Protein AF-A0A258BCM6-F1 (afdb_monomer)

Solvent-accessible surface area (backbone atoms only — not comparable to full-atom values): 10001 Å² total; per-residue (Å²): 132,66,62,60,52,54,52,48,52,50,40,52,55,16,44,51,44,34,49,47,38,66,71,55,47,50,59,49,32,68,73,69,71,52,86,76,70,59,68,71,53,49,54,39,28,64,45,28,66,59,51,41,50,52,46,51,40,46,52,50,50,45,43,80,44,70,37,88,56,59,89,43,57,90,83,38,54,64,68,42,77,48,76,44,66,49,53,66,62,15,47,44,42,69,80,76,61,48,75,77,42,88,35,68,76,88,52,71,71,41,76,46,78,44,56,35,92,92,45,71,90,40,79,42,73,48,69,34,81,67,54,98,91,60,50,78,47,80,55,96,95,42,49,25,50,70,87,40,71,64,84,67,99,55,97,62,80,67,64,39,84,90,75,75,41,108

Secondary structure (DSSP, 8-state):
--HHHHHHHHHHHHHHHHHHIIIIIHHHHHHHT--PPPHHHHHHHHHHHHHHHHHHIIIIIEEEEE--SSTTTTTS-TT-EEEEESGGG-EE-TTT--EEE------TT-EEEEEETTEEEEEEEEE----TT--EEEETTEEEETTEEPPPSSSS---BTTTTB-

Radius of gyration: 23.93 Å; Cα contacts (8 Å, |Δi|>4): 190; chains: 1; bounding box: 59×37×65 Å

Nearest PDB structures (foldseek):
  6b88-assembly1_A  TM=7.799E-01  e=1.879E-07  Escherichia coli K-12
  1b12-assembly4_D  TM=7.937E-01  e=4.121E-07  Escherichia coli BL21(DE3)
  1kn9-assembly3_C  TM=7.659E-01  e=8.010E-07  Escherichia coli K-12
  4wvg-assembly1_A  TM=6.635E-01  e=5.836E-05  Escherichia coli K-12

pLDDT: mean 79.45, std 9.18, range [55.25, 93.31]

Sequence (166 aa):
MNFALILFILVVVSGIAWLADRFYFAPQRRADGIERMPLWLEYTAGFFPVICAVFVLRSFIAEPFKIPSGSMIPTLQIGDFILVNKFTYGIRLPVINKKVIDLGTPKRGDVVVFRYPRDESIDYIKRIVAIPGDTVEYQGKRLTVNGQPLQYSGGEPYLDPENMRY

Structure (mmCIF, N/CA/C/O backbone):
data_AF-A0A258BCM6-F1
#
_entry.id   AF-A0A258BCM6-F1
#
loop_
_atom_site.group_PDB
_atom_site.id
_atom_site.type_symbol
_atom_site.label_atom_id
_atom_site.label_alt_id
_atom_site.label_comp_id
_atom_site.label_asym_id
_atom_site.label_entity_id
_atom_site.label_seq_id
_atom_site.pdbx_PDB_ins_code
_atom_site.Cartn_x
_atom_site.Cartn_y
_atom_site.Cartn_z
_atom_site.occupancy
_atom_site.B_iso_or_equiv
_atom_site.auth_seq_id
_atom_site.auth_comp_id
_atom_site.auth_asym_id
_atom_site.auth_atom_id
_atom_site.pdbx_PDB_model_num
ATOM 1 N N . MET A 1 1 ? -4.358 9.618 -10.275 1.00 55.25 1 MET A N 1
ATOM 2 C CA . MET A 1 1 ? -3.395 9.155 -11.303 1.00 55.25 1 MET A CA 1
ATOM 3 C C . MET A 1 1 ? -2.677 7.921 -10.768 1.00 55.25 1 MET A C 1
ATOM 5 O O . MET A 1 1 ? -2.182 7.978 -9.650 1.00 55.25 1 MET A O 1
ATOM 9 N N . ASN A 1 2 ? -2.689 6.794 -11.488 1.00 75.12 2 ASN A N 1
ATOM 10 C CA . ASN A 1 2 ? -2.164 5.524 -10.970 1.00 75.12 2 ASN A CA 1
ATOM 11 C C . ASN A 1 2 ? -0.629 5.505 -11.054 1.00 75.12 2 ASN A C 1
ATOM 13 O O . ASN A 1 2 ? -0.060 5.181 -12.094 1.00 75.12 2 ASN A O 1
ATOM 17 N N . PHE A 1 3 ? 0.038 5.867 -9.957 1.00 78.62 3 PHE A N 1
ATOM 18 C CA . PHE A 1 3 ? 1.501 5.887 -9.883 1.00 78.62 3 PHE A CA 1
ATOM 19 C C . PHE A 1 3 ? 2.122 4.533 -10.260 1.00 78.62 3 PHE A C 1
ATOM 21 O O . PHE A 1 3 ? 3.140 4.495 -10.948 1.00 78.62 3 PHE A O 1
ATOM 28 N N . ALA A 1 4 ? 1.491 3.419 -9.868 1.00 78.75 4 ALA A N 1
ATOM 29 C CA . ALA A 1 4 ? 1.981 2.085 -10.204 1.00 78.75 4 ALA A CA 1
ATOM 30 C C . ALA A 1 4 ? 1.956 1.824 -11.720 1.00 78.75 4 ALA A C 1
ATOM 32 O O . ALA A 1 4 ? 2.874 1.192 -12.234 1.00 78.75 4 ALA A O 1
ATOM 33 N N . LEU A 1 5 ? 0.956 2.348 -12.441 1.00 83.00 5 LEU A N 1
ATOM 34 C CA . LEU A 1 5 ? 0.879 2.254 -13.903 1.00 83.00 5 LEU A CA 1
ATOM 35 C C . LEU A 1 5 ? 2.010 3.044 -14.575 1.00 83.00 5 LEU A C 1
ATOM 37 O O . LEU A 1 5 ? 2.662 2.529 -15.476 1.00 83.00 5 LEU A O 1
ATOM 41 N N . ILE A 1 6 ? 2.265 4.275 -14.121 1.00 86.19 6 ILE A N 1
ATOM 42 C CA . ILE A 1 6 ? 3.349 5.112 -14.659 1.00 86.19 6 ILE A CA 1
ATOM 43 C C . ILE A 1 6 ? 4.694 4.419 -14.453 1.00 86.19 6 ILE A C 1
ATOM 45 O O . ILE A 1 6 ? 5.475 4.288 -15.393 1.00 86.19 6 ILE A O 1
ATOM 49 N N . LEU A 1 7 ? 4.946 3.930 -13.237 1.00 85.81 7 LEU A N 1
ATOM 50 C CA . LEU A 1 7 ? 6.193 3.246 -12.925 1.00 85.81 7 LEU A CA 1
ATOM 51 C C . LEU A 1 7 ? 6.344 1.950 -13.734 1.00 85.81 7 LEU A C 1
ATOM 53 O O . LEU A 1 7 ? 7.432 1.670 -14.225 1.00 85.81 7 LEU A O 1
ATOM 57 N N . PHE A 1 8 ? 5.257 1.202 -13.940 1.00 87.19 8 PHE A N 1
ATOM 58 C CA . PHE A 1 8 ? 5.257 0.021 -14.801 1.00 87.19 8 PHE A CA 1
ATOM 59 C C . PHE A 1 8 ? 5.628 0.361 -16.251 1.00 87.19 8 PHE A C 1
ATOM 61 O O . PHE A 1 8 ? 6.503 -0.285 -16.821 1.00 87.19 8 PHE A O 1
ATOM 68 N N . ILE A 1 9 ? 5.026 1.404 -16.834 1.00 88.62 9 ILE A N 1
ATOM 69 C CA . ILE A 1 9 ? 5.359 1.863 -18.193 1.00 88.62 9 ILE A CA 1
ATOM 70 C C . ILE A 1 9 ? 6.839 2.252 -18.279 1.00 88.62 9 ILE A C 1
ATOM 72 O O . ILE A 1 9 ? 7.517 1.852 -19.222 1.00 88.62 9 ILE A O 1
ATOM 76 N N . LEU A 1 10 ? 7.364 2.972 -17.282 1.00 88.88 10 LEU A N 1
ATOM 77 C CA . LEU A 1 10 ? 8.780 3.342 -17.239 1.00 88.88 10 LEU A CA 1
ATOM 78 C C . LEU A 1 10 ? 9.694 2.114 -17.201 1.00 88.88 10 LEU A C 1
ATOM 80 O O . LEU A 1 10 ? 10.673 2.081 -17.945 1.00 88.88 10 LEU A O 1
ATOM 84 N N . VAL A 1 11 ? 9.372 1.096 -16.395 1.00 89.62 11 VAL A N 1
ATOM 85 C CA . VAL A 1 11 ? 10.121 -0.174 -16.356 1.00 89.62 11 VAL A CA 1
ATOM 86 C C . VAL A 1 11 ? 10.087 -0.875 -17.713 1.00 89.62 11 VAL A C 1
ATOM 88 O O . VAL A 1 11 ? 11.121 -1.350 -18.170 1.00 89.62 11 VAL A O 1
ATOM 91 N N . VAL A 1 12 ? 8.931 -0.921 -18.382 1.00 89.75 12 VAL A N 1
ATOM 92 C CA . VAL A 1 12 ? 8.800 -1.566 -19.699 1.00 89.75 12 VAL A CA 1
ATOM 93 C C . VAL A 1 12 ? 9.622 -0.829 -20.755 1.00 89.75 12 VAL A C 1
ATOM 95 O O . VAL A 1 12 ? 10.403 -1.457 -21.463 1.00 89.75 12 VAL A O 1
ATOM 98 N N . VAL A 1 13 ? 9.502 0.499 -20.842 1.00 89.94 13 VAL A N 1
ATOM 99 C CA . VAL A 1 13 ? 10.231 1.310 -21.833 1.00 89.94 13 VAL A CA 1
ATOM 100 C C . VAL A 1 13 ? 11.741 1.241 -21.601 1.00 89.94 13 VAL A C 1
ATOM 102 O O . VAL A 1 13 ? 12.493 0.963 -22.535 1.00 89.94 13 VAL A O 1
ATOM 105 N N . SER A 1 14 ? 12.192 1.440 -20.358 1.00 88.75 14 SER A N 1
ATOM 106 C CA . SER A 1 14 ? 13.618 1.346 -20.012 1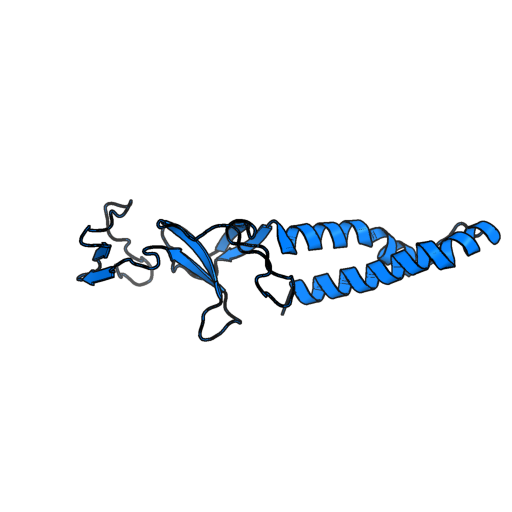.00 88.75 14 SER A CA 1
ATOM 107 C C . SER A 1 14 ? 14.160 -0.080 -20.161 1.00 88.75 14 SER A C 1
ATOM 109 O O . SER A 1 14 ? 15.296 -0.254 -20.590 1.00 88.75 14 SER A O 1
ATOM 111 N N . GLY A 1 15 ? 13.340 -1.105 -19.913 1.00 88.81 15 GLY A N 1
ATOM 112 C CA . GLY A 1 15 ? 13.687 -2.507 -20.138 1.00 88.81 15 GLY A CA 1
ATOM 113 C C . GLY A 1 15 ? 13.836 -2.861 -21.618 1.00 88.81 15 GLY A C 1
ATOM 114 O O . GLY A 1 15 ? 14.786 -3.550 -21.983 1.00 88.81 15 GLY A O 1
ATOM 115 N N . ILE A 1 16 ? 12.957 -2.352 -22.489 1.00 87.56 16 ILE A N 1
ATOM 116 C CA . ILE A 1 16 ? 13.086 -2.509 -23.948 1.00 87.56 16 ILE A CA 1
ATOM 117 C C . ILE A 1 16 ? 14.356 -1.812 -24.441 1.00 87.56 16 ILE A C 1
ATOM 119 O O . ILE A 1 16 ? 15.115 -2.411 -25.200 1.00 87.56 16 ILE A O 1
ATOM 123 N N . ALA A 1 17 ? 14.621 -0.585 -23.982 1.00 85.00 17 ALA A N 1
ATOM 124 C CA . ALA A 1 17 ? 15.843 0.143 -24.319 1.00 85.00 17 ALA A CA 1
ATOM 125 C C . ALA A 1 17 ? 17.100 -0.614 -23.853 1.00 85.00 17 AL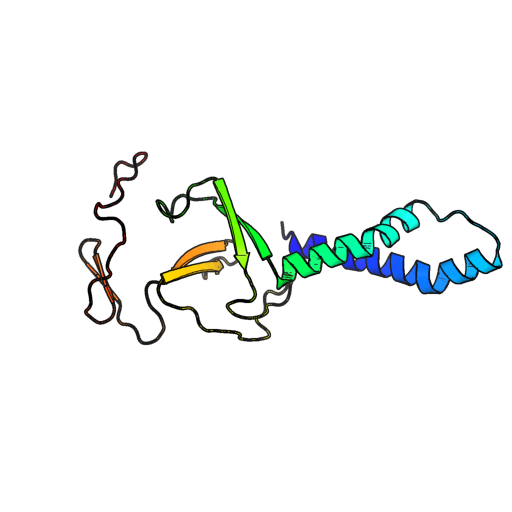A A C 1
ATOM 127 O O . ALA A 1 17 ? 18.043 -0.777 -24.624 1.00 85.00 17 ALA A O 1
ATOM 128 N N . TRP A 1 18 ? 17.082 -1.155 -22.631 1.00 85.38 18 TRP A N 1
ATOM 129 C CA . TRP A 1 18 ? 18.170 -1.965 -22.083 1.00 85.38 18 TRP A CA 1
ATOM 130 C C . TRP A 1 18 ? 18.391 -3.267 -22.863 1.00 85.38 18 TRP A C 1
ATOM 132 O O . TRP A 1 18 ? 19.531 -3.620 -23.156 1.00 85.38 18 TRP A O 1
ATOM 142 N N . LEU A 1 19 ? 17.324 -3.968 -23.260 1.00 85.12 19 LEU A N 1
ATOM 143 C CA . LEU A 1 19 ? 17.414 -5.176 -24.087 1.00 85.12 19 LEU A CA 1
ATOM 144 C C . LEU A 1 19 ? 17.925 -4.869 -25.498 1.00 85.12 19 LEU A C 1
ATOM 146 O O . LEU A 1 19 ? 18.791 -5.583 -26.003 1.00 85.12 19 LEU A O 1
ATOM 150 N N . ALA A 1 20 ? 17.420 -3.808 -26.126 1.00 83.19 20 ALA A N 1
ATOM 151 C CA . ALA A 1 20 ? 17.885 -3.366 -27.435 1.00 83.19 20 ALA A CA 1
ATOM 152 C C . ALA A 1 20 ? 19.374 -2.995 -27.390 1.00 83.19 20 ALA A C 1
ATOM 154 O O . ALA A 1 20 ? 20.138 -3.407 -28.265 1.00 83.19 20 ALA A O 1
ATOM 155 N N . ASP A 1 21 ? 19.807 -2.295 -26.337 1.00 79.56 21 ASP A N 1
ATOM 156 C CA . ASP A 1 21 ? 21.220 -2.007 -26.112 1.00 79.56 21 ASP A CA 1
ATOM 157 C C . ASP A 1 21 ? 22.035 -3.292 -25.955 1.00 79.56 21 ASP A C 1
ATOM 159 O O . ASP A 1 21 ? 23.013 -3.498 -26.666 1.00 79.56 21 ASP A O 1
ATOM 163 N N . ARG A 1 22 ? 21.592 -4.201 -25.083 1.00 79.31 22 ARG A N 1
ATOM 164 C CA . ARG A 1 22 ? 22.288 -5.451 -24.761 1.00 79.31 22 ARG A CA 1
ATOM 165 C C . ARG A 1 22 ? 22.469 -6.370 -25.972 1.00 79.31 22 ARG A C 1
ATOM 167 O O . ARG A 1 22 ? 23.530 -6.980 -26.093 1.00 79.31 22 ARG A O 1
ATOM 174 N N . PHE A 1 23 ? 21.447 -6.503 -26.819 1.00 80.44 23 PHE A N 1
ATOM 175 C CA . PHE A 1 23 ? 21.405 -7.515 -27.880 1.00 80.44 23 PHE A CA 1
ATOM 176 C C . PHE A 1 23 ? 21.709 -6.985 -29.281 1.00 80.44 23 PHE A C 1
ATOM 178 O O . PHE A 1 23 ? 22.293 -7.722 -30.070 1.00 80.44 23 PHE A O 1
ATOM 185 N N . TYR A 1 24 ? 21.349 -5.740 -29.597 1.00 73.88 24 TYR A N 1
ATOM 186 C CA . TYR A 1 24 ? 21.529 -5.183 -30.942 1.00 73.88 24 TYR A CA 1
ATOM 187 C C . TYR A 1 24 ? 22.669 -4.164 -30.990 1.00 73.88 24 TYR A C 1
ATOM 189 O O . TYR A 1 24 ? 23.606 -4.324 -31.771 1.00 73.88 24 TYR A O 1
ATOM 197 N N . PHE A 1 25 ? 22.644 -3.149 -30.122 1.00 70.50 25 PHE A N 1
ATOM 198 C CA . PHE A 1 25 ? 23.585 -2.028 -30.233 1.00 70.50 25 PHE A CA 1
ATOM 199 C C . PHE A 1 25 ? 24.956 -2.296 -29.600 1.00 70.50 25 PHE A C 1
ATOM 201 O O . PHE A 1 25 ? 25.971 -1.865 -30.138 1.00 70.50 25 PHE A O 1
ATOM 208 N N . ALA A 1 26 ? 25.032 -3.021 -28.483 1.00 68.88 26 ALA A N 1
ATOM 209 C CA . ALA A 1 26 ? 26.293 -3.361 -27.826 1.00 68.88 26 ALA A CA 1
ATOM 210 C C . ALA A 1 26 ? 27.243 -4.198 -28.707 1.00 68.88 26 ALA A C 1
ATOM 212 O O . ALA A 1 26 ? 28.432 -3.867 -28.740 1.00 68.88 26 ALA A O 1
ATOM 213 N N . PRO A 1 27 ? 26.791 -5.249 -29.424 1.00 64.81 27 PRO A N 1
ATOM 214 C CA . PRO A 1 27 ? 27.668 -5.977 -30.338 1.00 64.81 27 PRO A CA 1
ATOM 215 C C . PRO A 1 27 ? 28.059 -5.151 -31.573 1.00 64.81 27 PRO A C 1
ATOM 217 O O . PRO A 1 27 ? 29.225 -5.192 -31.954 1.00 64.81 27 PRO A O 1
ATOM 220 N N . GLN A 1 28 ? 27.147 -4.351 -32.144 1.00 66.44 28 GLN A N 1
ATOM 221 C CA . GLN A 1 28 ? 27.456 -3.471 -33.284 1.00 66.44 28 GLN A CA 1
ATOM 222 C C . GLN A 1 28 ? 28.476 -2.379 -32.924 1.00 66.44 28 GLN A C 1
ATOM 224 O O . GLN A 1 28 ? 29.467 -2.218 -33.623 1.00 66.44 28 GLN A O 1
ATOM 229 N N . ARG A 1 29 ? 28.332 -1.701 -31.776 1.00 67.19 29 ARG A N 1
ATOM 230 C CA . ARG A 1 29 ? 29.298 -0.673 -31.331 1.00 67.19 29 ARG A CA 1
ATOM 231 C C . ARG A 1 29 ? 30.693 -1.228 -31.062 1.00 67.19 29 ARG A C 1
ATOM 233 O O . ARG A 1 29 ? 31.683 -0.558 -31.338 1.00 67.19 29 ARG A O 1
ATOM 240 N N . ARG A 1 30 ? 30.779 -2.449 -30.521 1.00 64.88 30 ARG A N 1
ATOM 241 C CA . ARG A 1 30 ? 32.064 -3.135 -30.309 1.00 64.88 30 ARG A CA 1
ATOM 242 C C . ARG A 1 30 ? 32.742 -3.500 -31.629 1.00 64.88 30 ARG A C 1
ATOM 244 O O . ARG A 1 30 ? 33.965 -3.513 -31.668 1.00 64.88 30 ARG A O 1
ATOM 251 N N . ALA A 1 31 ? 31.963 -3.788 -32.672 1.00 63.44 31 ALA A N 1
ATOM 252 C CA . ALA A 1 31 ? 32.475 -4.052 -34.013 1.00 63.44 31 ALA A CA 1
ATOM 253 C C . ALA A 1 31 ? 32.889 -2.762 -34.748 1.00 63.44 31 ALA A C 1
ATOM 255 O O . ALA A 1 31 ? 33.916 -2.760 -35.419 1.00 63.44 31 ALA A O 1
ATOM 256 N N . ASP A 1 32 ? 32.146 -1.665 -34.562 1.00 67.00 32 ASP A N 1
ATOM 257 C CA . ASP A 1 32 ? 32.361 -0.390 -35.265 1.00 67.00 32 ASP A CA 1
ATOM 258 C C . ASP A 1 32 ? 33.355 0.564 -34.566 1.00 67.00 32 ASP A C 1
ATOM 260 O O . ASP A 1 32 ? 33.661 1.634 -35.089 1.00 67.00 32 ASP A O 1
ATOM 264 N N . GLY A 1 33 ? 33.858 0.224 -33.372 1.00 65.06 33 GLY A N 1
ATOM 265 C CA . GLY A 1 33 ? 34.811 1.062 -32.621 1.00 65.06 33 GLY A CA 1
ATOM 266 C C . GLY A 1 33 ? 34.226 2.385 -32.103 1.00 65.06 33 GLY A C 1
ATOM 267 O O . GLY A 1 33 ? 34.965 3.282 -31.698 1.00 65.06 33 GLY A O 1
ATOM 268 N N . ILE A 1 34 ? 32.899 2.525 -32.110 1.00 66.12 34 ILE A N 1
ATOM 269 C CA . ILE A 1 34 ? 32.193 3.723 -31.648 1.00 66.12 34 ILE A CA 1
ATOM 270 C C . ILE A 1 34 ? 32.013 3.632 -30.128 1.00 66.12 34 ILE A C 1
ATOM 272 O O . ILE A 1 34 ? 31.171 2.881 -29.636 1.00 66.12 34 ILE A O 1
ATOM 276 N N . GLU A 1 35 ? 32.780 4.423 -29.371 1.00 61.78 35 GLU A N 1
ATOM 277 C CA . GLU A 1 35 ? 32.699 4.443 -27.899 1.00 61.78 35 GLU A CA 1
ATOM 278 C C . GLU A 1 35 ? 31.427 5.112 -27.360 1.00 61.78 35 GLU A C 1
ATOM 280 O O . GLU A 1 35 ? 30.982 4.809 -26.253 1.00 61.78 35 GLU A O 1
ATOM 285 N N . ARG A 1 36 ? 30.831 6.043 -28.116 1.00 61.75 36 ARG A N 1
ATOM 286 C CA . ARG A 1 36 ? 29.764 6.909 -27.599 1.00 61.75 36 ARG A CA 1
ATOM 287 C C . ARG A 1 36 ? 28.377 6.349 -27.875 1.00 61.75 36 ARG A C 1
ATOM 289 O O . ARG A 1 36 ? 27.980 6.121 -29.015 1.00 61.75 36 ARG A O 1
ATOM 296 N N . MET A 1 37 ? 27.634 6.165 -26.794 1.00 63.59 37 MET A N 1
ATOM 297 C CA . MET A 1 37 ? 26.236 5.761 -26.800 1.00 63.59 37 MET A CA 1
ATOM 298 C C . MET A 1 37 ? 25.362 6.948 -27.246 1.00 63.59 37 MET A C 1
ATOM 300 O O . MET A 1 37 ? 25.699 8.099 -26.958 1.00 63.59 37 MET A O 1
ATOM 304 N N . PRO A 1 38 ? 24.221 6.721 -27.919 1.00 77.06 38 PRO A N 1
ATOM 305 C CA . PRO A 1 38 ? 23.220 7.768 -28.067 1.00 77.06 38 PRO A CA 1
ATOM 306 C C . PRO A 1 38 ? 22.742 8.201 -26.676 1.00 77.06 38 PRO A C 1
ATOM 308 O O . PRO A 1 38 ? 22.327 7.352 -25.888 1.00 77.06 38 PRO A O 1
ATOM 311 N N . LEU A 1 39 ? 22.741 9.507 -26.392 1.00 74.69 39 LEU A N 1
ATOM 312 C CA . LEU A 1 39 ? 22.391 10.054 -25.069 1.00 74.69 39 LEU A CA 1
ATOM 313 C C . LEU A 1 39 ? 21.052 9.517 -24.532 1.00 74.69 39 LEU A C 1
ATOM 315 O O . LEU A 1 39 ? 20.938 9.161 -23.364 1.00 74.69 39 LEU A O 1
ATOM 319 N N . TRP A 1 40 ? 20.033 9.395 -25.389 1.00 76.06 40 TRP A N 1
ATOM 320 C CA . TRP A 1 40 ? 18.723 8.868 -24.992 1.00 76.06 40 TRP A CA 1
ATOM 321 C C . TRP A 1 40 ? 18.777 7.397 -24.544 1.00 76.06 40 TRP A C 1
ATOM 323 O O . TRP A 1 40 ? 18.046 7.012 -23.631 1.00 76.06 40 TRP A O 1
ATOM 333 N N . LEU A 1 41 ? 19.647 6.584 -25.149 1.00 76.31 41 LEU A N 1
ATOM 334 C CA . LEU A 1 41 ? 19.828 5.172 -24.810 1.00 76.31 41 LEU A CA 1
ATOM 335 C C . LEU A 1 41 ? 20.633 5.021 -23.517 1.00 76.31 41 LEU A C 1
ATOM 337 O O . LEU A 1 41 ? 20.272 4.211 -22.671 1.00 76.31 41 LEU A O 1
ATOM 341 N N . GLU A 1 42 ? 21.666 5.844 -23.334 1.00 76.94 42 GLU A N 1
ATOM 342 C CA . GLU A 1 42 ? 22.478 5.879 -22.113 1.00 76.94 42 GLU A CA 1
ATOM 343 C C . GLU A 1 42 ? 21.624 6.196 -20.880 1.00 76.94 42 GLU A C 1
ATOM 345 O O . GLU A 1 42 ? 21.652 5.456 -19.897 1.00 76.94 42 GLU A O 1
ATOM 350 N N . TYR A 1 43 ? 20.781 7.231 -20.957 1.00 80.38 43 TYR A N 1
ATOM 351 C CA . TYR A 1 43 ? 19.876 7.565 -19.859 1.00 80.38 43 TYR A CA 1
ATOM 352 C C . TYR A 1 43 ? 18.806 6.484 -19.647 1.00 80.38 43 TYR A C 1
ATOM 354 O O . TYR A 1 43 ? 18.621 6.009 -18.529 1.00 80.38 43 TYR A O 1
ATOM 362 N N . THR A 1 44 ? 18.096 6.053 -20.695 1.00 81.56 44 THR A N 1
ATOM 363 C CA . THR A 1 44 ? 16.975 5.107 -20.526 1.00 81.56 44 THR A CA 1
ATOM 364 C C . THR A 1 44 ? 17.426 3.713 -20.087 1.00 81.56 44 THR A C 1
ATOM 366 O O . THR A 1 44 ? 16.852 3.168 -19.144 1.00 81.56 44 THR A O 1
ATOM 369 N N . ALA A 1 45 ? 18.461 3.145 -20.711 1.00 79.75 45 ALA A N 1
ATOM 370 C CA . ALA A 1 45 ? 18.995 1.837 -20.341 1.00 79.75 45 ALA A CA 1
ATOM 371 C C . ALA A 1 45 ? 19.804 1.892 -19.034 1.00 79.75 45 ALA A C 1
ATOM 373 O O . ALA A 1 45 ? 19.756 0.946 -18.247 1.00 79.75 45 ALA A O 1
ATOM 374 N N . GLY A 1 46 ? 20.510 2.996 -18.771 1.00 81.62 46 GLY A N 1
ATOM 375 C CA . GLY A 1 46 ? 21.304 3.178 -17.554 1.00 81.62 46 GLY A CA 1
ATOM 376 C C . GLY A 1 46 ? 20.453 3.280 -16.287 1.00 81.62 46 GLY A C 1
ATOM 377 O O . GLY A 1 46 ? 20.806 2.702 -15.261 1.00 81.62 46 GLY A O 1
ATOM 378 N N . PHE A 1 47 ? 19.293 3.943 -16.352 1.00 86.25 47 PHE A N 1
ATOM 379 C CA . PHE A 1 47 ? 18.384 4.050 -15.205 1.00 86.25 47 PHE A CA 1
ATOM 380 C C . PHE A 1 47 ? 17.510 2.808 -14.978 1.00 86.25 47 PHE A C 1
ATOM 382 O O . PHE A 1 47 ? 16.905 2.693 -13.909 1.00 86.25 47 PHE A O 1
ATOM 389 N N . PHE A 1 48 ? 17.457 1.856 -15.919 1.00 88.69 48 PHE A N 1
ATOM 390 C CA . PHE A 1 48 ? 16.609 0.663 -15.807 1.00 88.69 48 PHE A CA 1
ATOM 391 C C . PHE A 1 48 ? 16.781 -0.105 -14.480 1.00 88.69 48 PHE A C 1
ATOM 393 O O . PHE A 1 48 ? 15.762 -0.361 -13.835 1.00 88.69 48 PHE A O 1
ATOM 400 N N . PRO A 1 49 ? 18.001 -0.432 -13.996 1.00 86.44 49 PRO A N 1
ATOM 401 C CA . PRO A 1 49 ? 18.162 -1.180 -12.747 1.00 86.44 49 PRO A CA 1
ATOM 402 C C . PRO A 1 49 ? 17.584 -0.439 -11.538 1.00 86.44 49 PRO A C 1
ATOM 404 O O . PRO A 1 49 ? 16.957 -1.054 -10.678 1.00 86.44 49 PRO A O 1
ATOM 407 N N . VAL A 1 50 ? 17.740 0.888 -11.499 1.00 89.12 50 VAL A N 1
ATOM 408 C CA . VAL A 1 50 ? 17.222 1.738 -10.419 1.00 89.12 50 VAL A CA 1
ATOM 409 C C . VAL A 1 50 ? 15.696 1.789 -10.467 1.00 89.12 50 VAL A C 1
ATOM 411 O O . VAL A 1 50 ? 15.040 1.545 -9.456 1.00 89.12 50 VAL A O 1
ATOM 414 N N . ILE A 1 51 ? 15.115 2.046 -11.643 1.00 89.50 51 ILE A N 1
ATOM 415 C CA . ILE A 1 51 ? 13.657 2.103 -11.832 1.00 89.50 51 ILE A CA 1
ATOM 416 C C . ILE A 1 51 ? 13.026 0.740 -11.513 1.00 89.50 51 ILE A C 1
ATOM 418 O O . ILE A 1 51 ? 12.012 0.676 -10.818 1.00 89.50 51 ILE A O 1
ATOM 422 N N . CYS A 1 52 ? 13.645 -0.352 -11.963 1.00 87.25 52 CYS A N 1
ATOM 423 C CA . CYS A 1 52 ? 13.208 -1.716 -11.686 1.00 87.25 52 CYS A CA 1
ATOM 424 C C . CYS A 1 52 ? 13.271 -2.036 -10.185 1.00 87.25 52 CYS A C 1
ATOM 426 O O . CYS A 1 52 ? 12.294 -2.531 -9.625 1.00 87.25 52 CYS A O 1
ATOM 428 N N . ALA A 1 53 ? 14.363 -1.679 -9.501 1.00 88.19 53 ALA A N 1
ATOM 429 C CA . ALA A 1 53 ? 14.489 -1.869 -8.057 1.00 88.19 53 ALA A CA 1
ATOM 430 C C . ALA A 1 53 ? 13.409 -1.099 -7.278 1.00 88.19 53 ALA A C 1
ATOM 432 O O . ALA A 1 53 ? 12.745 -1.674 -6.415 1.00 88.19 53 ALA A O 1
ATOM 433 N N . VAL A 1 54 ? 13.170 0.173 -7.621 1.00 87.81 54 VAL A N 1
ATOM 434 C CA . VAL A 1 54 ? 12.102 0.988 -7.014 1.00 87.81 54 VAL A CA 1
ATOM 435 C C . VAL A 1 54 ? 10.725 0.388 -7.300 1.00 87.81 54 VAL A C 1
ATOM 437 O O . VAL A 1 54 ? 9.877 0.344 -6.407 1.00 87.81 54 VAL A O 1
ATOM 440 N N . PHE A 1 55 ? 10.494 -0.117 -8.513 1.00 86.81 55 PHE A N 1
ATOM 441 C CA . PHE A 1 55 ? 9.248 -0.789 -8.872 1.00 86.81 55 PHE A CA 1
ATOM 442 C C . PHE A 1 55 ? 9.020 -2.054 -8.055 1.00 86.81 55 PHE A C 1
ATOM 444 O O . PHE A 1 55 ? 7.930 -2.214 -7.512 1.00 86.81 55 PHE A O 1
ATOM 451 N N . VAL A 1 56 ? 10.020 -2.924 -7.915 1.00 84.00 56 VAL A N 1
ATOM 452 C CA . VAL A 1 56 ? 9.912 -4.151 -7.114 1.00 84.00 56 VAL A CA 1
ATOM 453 C C . VAL A 1 56 ? 9.686 -3.813 -5.641 1.00 84.00 56 VAL A C 1
ATOM 455 O O . VAL A 1 56 ? 8.758 -4.341 -5.026 1.00 84.00 56 VAL A O 1
ATOM 458 N N . LEU A 1 57 ? 10.468 -2.878 -5.094 1.00 84.31 57 LEU A N 1
ATOM 459 C CA . LEU A 1 57 ? 10.339 -2.445 -3.705 1.00 84.31 57 LEU A CA 1
ATOM 460 C C . LEU A 1 57 ? 8.942 -1.887 -3.424 1.00 84.31 57 LEU A C 1
ATOM 462 O O . LEU A 1 57 ? 8.292 -2.307 -2.470 1.00 84.31 57 LEU A O 1
ATOM 466 N N . ARG A 1 58 ? 8.435 -0.999 -4.282 1.00 81.00 58 ARG A N 1
ATOM 467 C CA . ARG A 1 58 ? 7.108 -0.400 -4.102 1.00 81.00 58 ARG A CA 1
ATOM 468 C C . ARG A 1 58 ? 5.964 -1.383 -4.358 1.00 81.00 58 ARG A C 1
ATOM 470 O O . ARG A 1 58 ? 4.922 -1.319 -3.703 1.00 81.00 58 ARG A O 1
ATOM 477 N N . SER A 1 59 ? 6.128 -2.264 -5.342 1.00 76.19 59 SER A N 1
ATOM 478 C CA . SER A 1 59 ? 5.083 -3.210 -5.739 1.00 76.19 59 SER A CA 1
ATOM 479 C C . SER A 1 59 ? 4.857 -4.277 -4.678 1.00 76.19 59 SER A C 1
ATOM 481 O O . SER A 1 59 ? 3.710 -4.653 -4.443 1.00 76.19 59 SER A O 1
ATOM 483 N N . PHE A 1 60 ? 5.928 -4.729 -4.023 1.00 73.75 60 PHE A N 1
ATOM 484 C CA . PHE A 1 60 ? 5.877 -5.905 -3.160 1.00 73.75 60 PHE A CA 1
ATOM 485 C C . PHE A 1 60 ? 6.236 -5.619 -1.701 1.00 73.75 60 PHE A C 1
ATOM 487 O O . PHE A 1 60 ? 5.592 -6.173 -0.818 1.00 73.75 60 PHE A O 1
ATOM 494 N N . ILE A 1 61 ? 7.204 -4.738 -1.433 1.00 77.62 61 ILE A N 1
ATOM 495 C CA . ILE A 1 61 ? 7.781 -4.566 -0.092 1.00 77.62 61 ILE A CA 1
ATOM 496 C C . ILE A 1 61 ? 7.023 -3.532 0.727 1.00 77.62 61 ILE A C 1
ATOM 498 O O . ILE A 1 61 ? 6.413 -3.857 1.747 1.00 77.62 61 ILE A O 1
ATOM 502 N N . ALA A 1 62 ? 7.071 -2.282 0.288 1.00 80.19 62 ALA A N 1
ATOM 503 C CA . ALA A 1 62 ? 6.638 -1.161 1.096 1.00 80.19 62 ALA A CA 1
ATOM 504 C C . ALA A 1 62 ? 6.044 -0.067 0.217 1.00 80.19 62 ALA A C 1
ATOM 506 O O . ALA A 1 62 ? 6.696 0.419 -0.709 1.00 80.19 62 ALA A O 1
ATOM 507 N N . GLU A 1 63 ? 4.818 0.352 0.530 1.00 79.50 63 GLU A N 1
ATOM 508 C CA . GLU A 1 63 ? 4.225 1.534 -0.090 1.00 79.50 63 GLU A CA 1
ATOM 509 C C . GLU A 1 63 ? 4.074 2.662 0.936 1.00 79.50 63 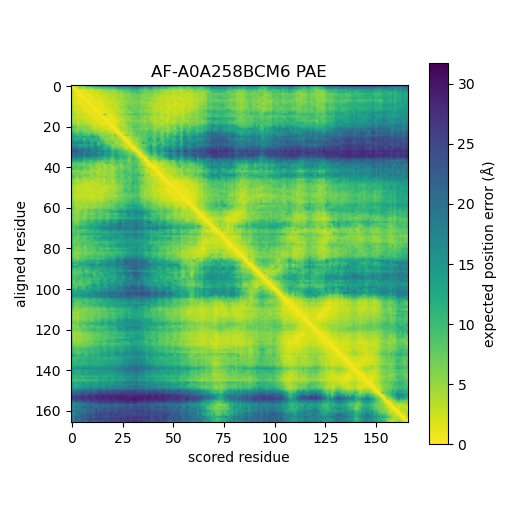GLU A C 1
ATOM 511 O O . GLU A 1 63 ? 3.468 2.446 1.992 1.00 79.50 63 GLU A O 1
ATOM 516 N N . PRO A 1 64 ? 4.617 3.859 0.646 1.00 82.06 64 PRO A N 1
ATOM 517 C CA . PRO A 1 64 ? 4.384 5.027 1.475 1.00 82.06 64 PRO A CA 1
ATOM 518 C C . PRO A 1 64 ? 2.981 5.588 1.221 1.00 82.06 64 PRO A C 1
ATOM 520 O O . PRO A 1 64 ? 2.610 5.858 0.076 1.00 82.06 64 PRO A O 1
ATOM 523 N N . PHE A 1 65 ? 2.230 5.822 2.296 1.00 81.25 65 PHE A N 1
ATOM 524 C CA . PHE A 1 65 ? 0.953 6.533 2.271 1.00 81.25 65 PHE A CA 1
ATOM 525 C C . PHE A 1 65 ? 1.042 7.794 3.122 1.00 81.25 65 PHE A C 1
ATOM 527 O O . PHE A 1 65 ? 1.650 7.794 4.191 1.00 81.25 65 PHE A O 1
ATOM 534 N N . LYS A 1 66 ? 0.400 8.863 2.653 1.00 82.19 66 LYS A N 1
ATOM 535 C CA . LYS A 1 66 ? 0.174 10.074 3.441 1.00 82.19 66 LYS A CA 1
ATOM 536 C C . LYS A 1 66 ? -1.244 10.037 3.993 1.00 82.19 66 LYS A C 1
ATOM 538 O O . LYS A 1 66 ? -2.170 9.820 3.216 1.00 82.19 66 LYS A O 1
ATOM 543 N N . ILE A 1 67 ? -1.416 10.264 5.293 1.00 83.75 67 ILE A N 1
ATOM 544 C CA . ILE A 1 67 ? -2.729 10.261 5.949 1.00 83.75 67 ILE A CA 1
ATOM 545 C C . ILE A 1 67 ? -3.518 11.518 5.548 1.00 83.75 67 ILE A C 1
ATOM 547 O O . ILE A 1 67 ? -3.112 12.625 5.915 1.00 83.75 67 ILE A O 1
ATOM 551 N N . PRO A 1 68 ? -4.644 11.385 4.813 1.00 76.56 68 PRO A N 1
ATOM 552 C CA . PRO A 1 68 ? -5.408 12.540 4.351 1.00 76.56 68 PRO A CA 1
ATOM 553 C C . PRO A 1 68 ? -6.505 12.967 5.337 1.00 76.56 68 PRO A C 1
ATOM 555 O O . PRO A 1 68 ? -7.088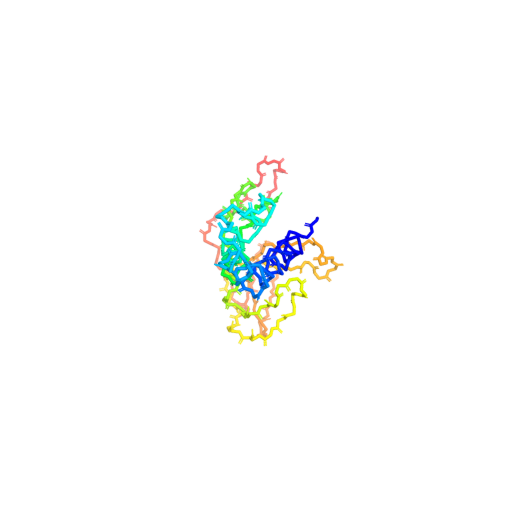 14.030 5.162 1.00 76.56 68 PRO A O 1
ATOM 558 N N . SER A 1 69 ? -6.834 12.137 6.336 1.00 79.25 69 SER A N 1
ATOM 559 C CA . SER A 1 69 ? -7.969 12.363 7.240 1.00 79.25 69 SER A CA 1
ATOM 560 C C . SER A 1 69 ? -7.666 11.947 8.677 1.00 79.25 69 SER A C 1
ATOM 562 O O . SER A 1 69 ? -6.933 10.988 8.912 1.00 79.25 69 SER A O 1
ATOM 564 N N . GLY A 1 70 ? -8.298 12.627 9.636 1.00 81.38 70 GLY A N 1
ATOM 565 C CA . GLY A 1 70 ? -8.130 12.399 11.074 1.00 81.38 70 GLY A CA 1
ATOM 566 C C . GLY A 1 70 ? -8.912 11.211 11.644 1.00 81.38 70 GLY A C 1
ATOM 567 O O . GLY A 1 70 ? -9.087 11.107 12.850 1.00 81.38 70 GLY A O 1
ATOM 568 N N . SER A 1 71 ? -9.407 10.288 10.814 1.00 81.69 71 SER A N 1
ATOM 569 C CA . SER A 1 71 ? -10.313 9.222 11.286 1.00 81.69 71 SER A CA 1
ATOM 570 C C . SER A 1 71 ? -9.663 8.155 12.180 1.00 81.69 71 SER A C 1
ATOM 572 O O . SER A 1 71 ? -10.354 7.274 12.687 1.00 81.69 71 SER A O 1
ATOM 574 N N . MET A 1 72 ? -8.340 8.207 12.317 1.00 85.00 72 MET A N 1
ATOM 575 C CA . MET A 1 72 ? -7.528 7.311 13.138 1.00 85.00 72 MET A CA 1
ATOM 576 C C . MET A 1 72 ? -6.871 8.050 14.312 1.00 85.00 72 MET A C 1
ATOM 578 O O . MET A 1 72 ? -6.020 7.475 14.988 1.00 85.00 72 MET A O 1
ATOM 582 N N . ILE A 1 73 ? -7.246 9.305 14.570 1.00 80.12 73 ILE A N 1
ATOM 583 C CA . ILE A 1 73 ? -6.787 10.057 15.739 1.00 80.12 73 ILE A CA 1
ATOM 584 C C . ILE A 1 73 ? -7.295 9.355 17.019 1.00 80.12 73 ILE A C 1
ATOM 586 O O . ILE A 1 73 ? -8.422 8.854 17.029 1.00 80.12 73 ILE A O 1
ATOM 590 N N . PRO A 1 74 ? -6.477 9.247 18.087 1.00 77.44 74 PRO A N 1
ATOM 591 C CA . PRO A 1 74 ? -5.131 9.813 18.253 1.00 77.44 74 PRO A CA 1
ATOM 592 C C . PRO A 1 74 ? -3.983 8.932 17.734 1.00 77.44 74 PRO A C 1
ATOM 594 O O . PRO A 1 74 ? -2.826 9.301 17.889 1.00 77.44 74 PRO A O 1
ATOM 597 N N . THR A 1 75 ? -4.261 7.767 17.136 1.00 81.50 75 THR A N 1
ATOM 598 C CA . THR A 1 75 ? -3.207 6.848 16.658 1.00 81.50 75 THR A CA 1
ATOM 599 C C . THR A 1 75 ? -2.431 7.417 15.465 1.00 81.50 75 THR A C 1
ATOM 601 O O . THR A 1 75 ? -1.222 7.237 15.398 1.00 81.50 75 THR A O 1
ATOM 604 N N . LEU A 1 76 ? -3.119 8.052 14.511 1.00 82.25 76 LEU A N 1
ATOM 605 C CA . LEU A 1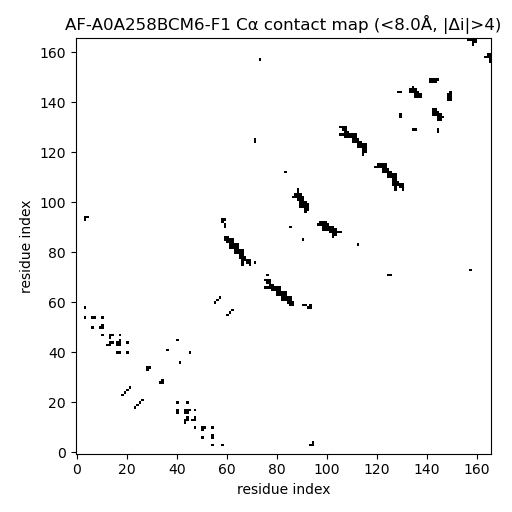 76 ? -2.520 8.645 13.310 1.00 82.25 76 LEU A CA 1
ATOM 606 C C . LEU A 1 76 ? -3.081 10.048 13.096 1.00 82.25 76 LEU A C 1
ATOM 608 O O . LEU A 1 76 ? -4.304 10.223 13.090 1.00 82.25 76 LEU A O 1
ATOM 612 N N . GLN A 1 77 ? -2.197 11.022 12.899 1.00 84.12 77 GLN A N 1
ATOM 613 C CA . GLN A 1 77 ? -2.552 12.417 12.663 1.00 84.12 77 GLN A CA 1
ATOM 614 C C . GLN A 1 77 ? -2.612 12.733 11.165 1.00 84.12 77 GLN A C 1
ATOM 616 O O . GLN A 1 77 ? -2.072 12.024 10.311 1.00 84.12 77 GLN A O 1
ATOM 621 N N . ILE A 1 78 ? -3.309 13.818 10.830 1.00 85.00 78 ILE A N 1
ATOM 622 C CA . ILE A 1 78 ? -3.391 14.305 9.453 1.00 85.00 78 ILE A CA 1
ATOM 623 C C . ILE A 1 78 ? -1.997 14.761 9.017 1.00 85.00 78 ILE A C 1
ATOM 625 O O . ILE A 1 78 ? -1.365 15.573 9.684 1.00 85.00 78 ILE A O 1
ATOM 629 N N . GLY A 1 79 ? -1.533 14.264 7.871 1.00 84.06 79 GLY A N 1
ATOM 630 C CA . GLY A 1 79 ? -0.211 14.590 7.337 1.00 84.06 79 GLY A CA 1
ATOM 631 C C . GLY A 1 79 ? 0.892 13.590 7.681 1.00 84.06 79 GLY A C 1
ATOM 632 O O . GLY A 1 79 ? 1.948 13.672 7.051 1.00 84.06 79 GLY A O 1
ATOM 633 N N . ASP A 1 80 ? 0.640 12.623 8.567 1.00 87.00 80 ASP A N 1
ATOM 634 C CA . ASP A 1 80 ? 1.594 11.551 8.860 1.00 87.00 80 ASP A CA 1
ATOM 635 C C . ASP A 1 80 ? 1.929 10.739 7.600 1.00 87.00 80 ASP A C 1
ATOM 637 O O . ASP A 1 80 ? 1.079 10.499 6.732 1.00 87.00 80 ASP A O 1
ATOM 641 N N . PHE A 1 81 ? 3.181 10.286 7.518 1.00 85.12 81 PHE A N 1
ATOM 642 C CA . PHE A 1 81 ? 3.639 9.340 6.507 1.00 85.12 81 PHE A CA 1
ATOM 643 C C . PHE A 1 81 ? 3.776 7.960 7.137 1.00 85.12 81 PHE A C 1
ATOM 645 O O . PHE A 1 81 ? 4.576 7.762 8.050 1.00 85.12 81 PHE A O 1
ATOM 652 N N . ILE A 1 82 ? 3.015 6.996 6.625 1.00 85.56 82 ILE A N 1
ATOM 653 C CA . ILE A 1 82 ? 3.092 5.603 7.060 1.00 85.56 82 ILE A CA 1
ATOM 654 C C . ILE A 1 82 ? 3.704 4.741 5.964 1.00 85.56 82 ILE A C 1
ATOM 656 O O . ILE A 1 82 ? 3.490 4.970 4.771 1.00 85.56 82 ILE A O 1
ATOM 660 N N . LEU A 1 83 ? 4.444 3.719 6.382 1.00 83.81 83 LEU A N 1
ATOM 661 C CA . LEU A 1 83 ? 4.984 2.709 5.488 1.00 83.81 83 LEU A CA 1
ATOM 662 C C . LEU A 1 83 ? 4.192 1.416 5.673 1.00 83.81 83 LEU A C 1
ATOM 664 O O . LEU A 1 83 ? 4.219 0.807 6.740 1.00 83.81 83 LEU A O 1
ATOM 668 N N . VAL A 1 84 ? 3.462 1.011 4.638 1.00 80.19 84 VAL A N 1
ATOM 669 C CA . VAL A 1 84 ? 2.604 -0.175 4.697 1.00 80.19 84 VAL A CA 1
ATOM 670 C C . VAL A 1 84 ? 3.361 -1.365 4.131 1.00 80.19 84 VAL A C 1
ATOM 672 O O . VAL A 1 84 ? 3.752 -1.357 2.962 1.00 80.19 84 VAL A O 1
ATOM 675 N N . ASN A 1 85 ? 3.532 -2.402 4.952 1.00 80.81 85 ASN A N 1
ATOM 676 C CA . ASN A 1 85 ? 4.049 -3.686 4.498 1.00 80.81 85 ASN A CA 1
ATOM 677 C C . ASN A 1 85 ? 2.934 -4.445 3.770 1.00 80.81 85 ASN A C 1
ATOM 679 O O . ASN A 1 85 ? 1.925 -4.811 4.372 1.00 80.81 85 ASN A O 1
ATOM 683 N N . LYS A 1 86 ? 3.111 -4.674 2.469 1.00 74.69 86 LYS A N 1
ATOM 684 C CA . LYS A 1 86 ? 2.112 -5.365 1.644 1.00 74.69 86 LYS A CA 1
ATOM 685 C C . LYS A 1 86 ? 2.226 -6.885 1.696 1.00 74.69 86 LYS A C 1
ATOM 687 O O . LYS A 1 86 ? 1.286 -7.559 1.290 1.00 74.69 86 LYS A O 1
ATOM 692 N N . PHE A 1 87 ? 3.327 -7.429 2.209 1.00 69.44 87 PHE A N 1
ATOM 693 C CA . PHE A 1 87 ? 3.538 -8.874 2.277 1.00 69.44 87 PHE A CA 1
ATOM 694 C C . PHE A 1 87 ? 2.746 -9.566 3.386 1.00 69.44 87 PHE A C 1
ATOM 696 O O . PHE A 1 87 ? 2.501 -10.766 3.285 1.00 69.44 87 PHE A O 1
ATOM 703 N N . THR A 1 88 ? 2.347 -8.845 4.438 1.00 64.88 88 THR A N 1
ATOM 704 C CA . THR A 1 88 ? 1.759 -9.444 5.650 1.00 64.88 88 THR A CA 1
ATOM 705 C C . THR A 1 88 ? 0.417 -10.139 5.435 1.00 64.88 88 THR A C 1
ATOM 707 O O . THR A 1 88 ? 0.063 -10.982 6.254 1.00 64.88 88 THR A O 1
ATOM 710 N N . TYR A 1 89 ? -0.310 -9.804 4.362 1.00 63.78 89 TYR A N 1
ATOM 711 C CA . TYR A 1 89 ? -1.633 -10.368 4.047 1.00 63.78 89 TYR A CA 1
ATOM 712 C C . TYR A 1 89 ? -1.726 -10.950 2.628 1.00 63.78 89 TYR A C 1
ATOM 714 O O . TYR A 1 89 ? -2.827 -11.076 2.076 1.00 63.78 89 TYR A O 1
ATOM 722 N N . GLY A 1 90 ? -0.582 -11.252 2.005 1.00 66.88 90 GLY A N 1
ATOM 723 C CA . GLY A 1 90 ? -0.507 -11.855 0.676 1.00 66.88 90 GLY A CA 1
ATOM 724 C C . GLY A 1 90 ? 0.079 -10.975 -0.425 1.00 66.88 90 GLY A C 1
ATOM 725 O O . GLY A 1 90 ? 0.048 -9.749 -0.374 1.00 66.88 90 GLY A O 1
ATOM 726 N N . ILE A 1 91 ? 0.578 -11.624 -1.476 1.00 67.00 91 ILE A N 1
ATOM 727 C CA . ILE A 1 91 ? 1.157 -10.949 -2.641 1.00 67.00 91 ILE A CA 1
ATOM 728 C C . ILE A 1 91 ? 0.034 -10.564 -3.606 1.00 67.00 91 ILE A C 1
ATOM 730 O O . ILE A 1 91 ? -0.699 -11.426 -4.100 1.00 67.00 91 ILE A O 1
ATOM 734 N N . ARG A 1 92 ? -0.095 -9.265 -3.896 1.00 70.19 92 ARG A N 1
ATOM 735 C CA . ARG A 1 92 ? -0.996 -8.740 -4.933 1.00 70.19 92 ARG A CA 1
ATOM 736 C C . ARG A 1 92 ? -0.198 -8.328 -6.163 1.00 70.19 92 ARG A C 1
ATOM 738 O O . ARG A 1 92 ? 0.883 -7.763 -6.033 1.00 70.19 92 ARG A O 1
ATOM 745 N N . LEU A 1 93 ? -0.744 -8.581 -7.352 1.00 67.50 93 LEU A N 1
ATOM 746 C CA . LEU A 1 93 ? -0.124 -8.122 -8.592 1.00 67.50 93 LEU A CA 1
ATOM 747 C C . LEU A 1 93 ? -0.089 -6.591 -8.631 1.00 67.50 93 LEU A C 1
ATOM 749 O O . LEU A 1 93 ? -1.131 -5.961 -8.396 1.00 67.50 93 LEU A O 1
ATOM 753 N N . PRO A 1 94 ? 1.058 -5.989 -8.987 1.00 63.28 94 PRO A N 1
ATOM 754 C CA . PRO A 1 94 ? 1.098 -4.567 -9.275 1.00 63.28 94 PRO A CA 1
ATOM 755 C C . PRO A 1 94 ? 0.119 -4.255 -10.413 1.00 63.28 94 PRO A C 1
ATOM 757 O O . PRO A 1 94 ? -0.104 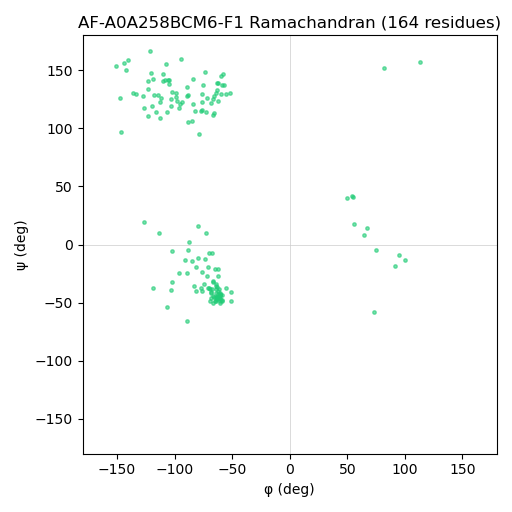-5.075 -11.304 1.00 63.28 94 PRO A O 1
ATOM 760 N N . VAL A 1 95 ? -0.494 -3.070 -10.370 1.00 64.44 95 VAL A N 1
ATOM 761 C CA . VAL A 1 95 ? -1.485 -2.575 -11.349 1.00 64.44 95 VAL A CA 1
ATOM 762 C C . VAL A 1 95 ? -2.868 -3.237 -11.250 1.00 64.44 95 VAL A C 1
ATOM 764 O O . VAL A 1 95 ? -3.845 -2.534 -11.006 1.00 64.44 95 VAL A O 1
ATOM 767 N N . ILE A 1 96 ? -2.967 -4.564 -11.377 1.00 67.94 96 ILE A N 1
ATOM 768 C CA . ILE A 1 96 ? -4.257 -5.292 -11.410 1.00 67.94 96 ILE A CA 1
ATOM 769 C C . ILE A 1 96 ? -4.814 -5.515 -9.993 1.00 67.94 96 ILE A C 1
ATOM 771 O O . ILE A 1 96 ? -6.004 -5.741 -9.817 1.00 67.94 96 ILE A O 1
ATOM 775 N N . ASN A 1 97 ? -3.969 -5.425 -8.958 1.00 67.12 97 ASN A N 1
ATOM 776 C CA . ASN A 1 97 ? -4.327 -5.599 -7.541 1.00 67.12 97 ASN A CA 1
ATOM 777 C C . ASN A 1 97 ? -5.015 -6.925 -7.199 1.00 67.12 97 ASN A C 1
ATOM 779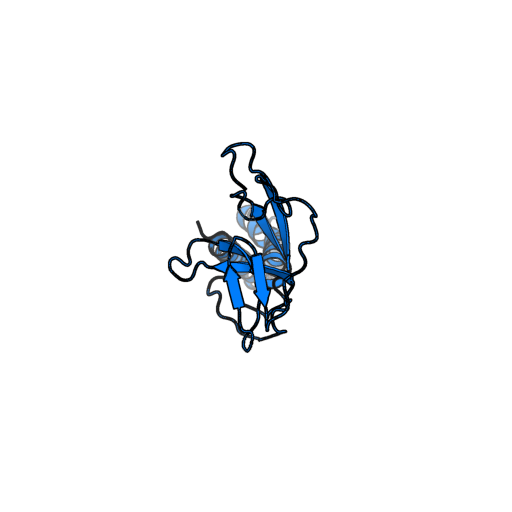 O O . ASN A 1 97 ? -5.594 -7.078 -6.123 1.00 67.12 97 ASN A O 1
ATOM 783 N N . LYS A 1 98 ? -4.901 -7.913 -8.085 1.00 71.31 98 LYS A N 1
ATOM 784 C CA . LYS A 1 98 ? -5.381 -9.266 -7.848 1.00 71.31 98 LYS A CA 1
ATOM 785 C C . LYS A 1 98 ? -4.469 -9.948 -6.831 1.00 71.31 98 LYS A C 1
ATOM 787 O O . LYS A 1 98 ? -3.253 -9.981 -7.022 1.00 71.31 98 LYS A O 1
ATOM 792 N N . LYS A 1 99 ? -5.051 -10.476 -5.753 1.00 69.06 99 LYS A N 1
ATOM 793 C CA . LYS A 1 99 ? -4.345 -11.306 -4.768 1.00 69.06 99 LYS A CA 1
ATOM 794 C C . LYS A 1 99 ? -3.969 -12.636 -5.433 1.00 69.06 99 LYS A C 1
ATOM 796 O O . LYS A 1 99 ? -4.844 -13.315 -5.961 1.00 69.06 99 LYS A O 1
ATOM 801 N N . VAL A 1 100 ? -2.676 -12.957 -5.457 1.00 69.38 100 VAL A N 1
ATOM 802 C CA . VAL A 1 100 ? -2.128 -14.175 -6.085 1.00 69.38 100 VAL A CA 1
ATOM 803 C C . VAL A 1 100 ? -1.766 -15.212 -5.038 1.00 69.38 100 VAL A C 1
ATOM 805 O O . VAL A 1 100 ? -2.007 -16.395 -5.243 1.00 69.38 100 VAL A O 1
ATOM 808 N N . ILE A 1 101 ? -1.209 -14.767 -3.912 1.00 70.88 101 ILE A N 1
ATOM 809 C CA . ILE A 1 101 ? -0.820 -15.652 -2.817 1.00 70.88 101 ILE A CA 1
ATOM 810 C C . ILE A 1 101 ? -1.444 -15.117 -1.541 1.00 70.88 101 ILE A C 1
ATOM 812 O O . ILE A 1 101 ? -1.297 -13.931 -1.246 1.00 70.88 101 ILE A O 1
ATOM 816 N N . ASP A 1 102 ? -2.147 -15.972 -0.807 1.00 73.12 102 ASP A N 1
ATOM 817 C CA . ASP A 1 102 ? -2.675 -15.639 0.509 1.00 73.12 102 ASP A CA 1
ATOM 818 C C . ASP A 1 102 ? -1.618 -15.975 1.566 1.00 73.12 102 ASP A C 1
ATOM 820 O O . ASP A 1 102 ? -1.338 -17.142 1.829 1.00 73.12 102 ASP A O 1
ATOM 824 N N . LEU A 1 103 ? -0.966 -14.948 2.114 1.00 63.69 103 LEU A N 1
ATOM 825 C CA . LEU A 1 103 ? -0.033 -15.094 3.231 1.00 63.69 103 LEU A CA 1
ATOM 826 C C . LEU A 1 103 ? -0.666 -14.417 4.436 1.00 63.69 103 LEU A C 1
ATOM 828 O O . LEU A 1 103 ? -0.712 -13.198 4.474 1.00 63.69 103 LEU A O 1
ATOM 832 N N . GLY A 1 104 ? -1.113 -15.201 5.413 1.00 71.75 104 GLY A N 1
ATOM 833 C CA . GLY A 1 104 ? -1.578 -14.689 6.699 1.00 71.75 104 GLY A CA 1
ATOM 834 C C . GLY A 1 104 ? -3.021 -14.178 6.713 1.00 71.75 104 GLY A C 1
ATOM 835 O O . GLY A 1 104 ? -3.575 -13.714 5.719 1.00 71.75 104 GLY A O 1
ATOM 836 N N . THR A 1 105 ? -3.634 -14.257 7.891 1.00 77.75 105 THR A N 1
ATOM 837 C CA . THR A 1 105 ? -4.979 -13.741 8.155 1.00 77.75 105 THR A CA 1
ATOM 838 C C . THR A 1 105 ? -4.899 -12.462 8.985 1.00 77.75 105 THR A C 1
ATOM 840 O O . THR A 1 105 ? -4.077 -12.397 9.906 1.00 77.75 105 THR A O 1
ATOM 843 N N . PRO A 1 106 ? -5.759 -11.464 8.719 1.00 83.38 106 PRO A N 1
ATOM 844 C CA . PRO A 1 106 ? -5.838 -10.268 9.546 1.00 83.38 106 PRO A CA 1
ATOM 845 C C . PRO A 1 106 ? -6.143 -10.618 11.002 1.00 83.38 106 PRO A C 1
ATOM 847 O O . PRO A 1 106 ? -6.983 -11.481 11.266 1.00 83.38 106 PRO A O 1
ATOM 850 N N . LYS A 1 107 ? -5.463 -9.964 11.946 1.00 86.31 107 LYS A N 1
ATOM 851 C CA . LYS A 1 107 ? -5.657 -10.176 13.383 1.00 86.31 107 LYS A CA 1
ATOM 852 C C . LYS A 1 107 ? -6.374 -8.983 14.002 1.00 86.31 107 LYS A C 1
ATOM 854 O O . LYS A 1 107 ? -6.315 -7.859 13.502 1.00 86.31 107 LYS A O 1
ATOM 859 N N . ARG A 1 108 ? -7.059 -9.222 15.122 1.00 87.06 108 ARG A N 1
ATOM 860 C CA . ARG A 1 108 ? -7.638 -8.135 15.919 1.00 87.06 108 ARG A CA 1
ATOM 861 C C . ARG A 1 108 ? -6.530 -7.184 16.372 1.00 87.06 108 ARG A C 1
ATOM 863 O O . ARG A 1 108 ? -5.471 -7.627 16.804 1.00 87.06 108 ARG A O 1
ATOM 870 N N . GLY A 1 109 ? -6.796 -5.887 16.294 1.00 84.69 109 GLY A N 1
ATOM 871 C CA . GLY A 1 109 ? -5.856 -4.825 16.640 1.00 84.69 109 GLY A CA 1
ATOM 872 C C . GLY A 1 109 ? -5.008 -4.323 15.471 1.00 84.69 109 GLY A C 1
ATOM 873 O O . GLY A 1 109 ? -4.517 -3.195 15.562 1.00 84.69 109 GLY A O 1
ATOM 874 N N . ASP A 1 110 ? -4.893 -5.079 14.373 1.00 87.62 110 ASP A N 1
ATOM 875 C CA . ASP A 1 110 ? -4.114 -4.672 13.201 1.00 87.62 110 ASP A CA 1
ATOM 876 C C . ASP A 1 110 ? -4.683 -3.388 12.579 1.00 87.62 110 ASP A C 1
ATOM 878 O O . ASP A 1 110 ? -5.899 -3.222 12.457 1.00 87.62 110 ASP A O 1
ATOM 882 N N . VAL A 1 111 ? -3.804 -2.475 12.161 1.00 87.62 111 VAL A N 1
ATOM 883 C CA . VAL A 1 111 ? -4.175 -1.311 11.345 1.00 87.62 111 VAL A CA 1
ATOM 884 C C . VAL A 1 111 ? -3.909 -1.664 9.893 1.00 87.62 111 VAL A C 1
ATOM 886 O O . VAL A 1 111 ? -2.771 -1.925 9.510 1.00 87.62 111 VAL A O 1
ATOM 889 N N . VAL A 1 112 ? -4.964 -1.686 9.086 1.00 87.06 112 VAL A N 1
ATOM 890 C CA . VAL A 1 112 ? -4.904 -2.144 7.700 1.00 87.06 112 VAL A CA 1
ATOM 891 C C . VAL A 1 112 ? -5.336 -1.054 6.740 1.00 87.06 112 VAL A C 1
ATOM 893 O O . VAL A 1 112 ? -6.214 -0.241 7.040 1.00 87.06 112 VAL A O 1
ATOM 896 N N . VAL A 1 113 ? -4.716 -1.077 5.561 1.00 85.19 113 VAL A N 1
ATOM 897 C CA . VAL A 1 113 ? -5.104 -0.250 4.422 1.00 85.19 113 VAL A CA 1
ATOM 898 C C . VAL A 1 113 ? -5.857 -1.118 3.429 1.00 85.19 113 VAL A C 1
ATOM 900 O O . VAL A 1 113 ? -5.368 -2.169 3.007 1.00 85.19 113 VAL A O 1
ATOM 903 N N . PHE A 1 114 ? -7.063 -0.704 3.071 1.00 83.75 114 PHE A N 1
ATOM 904 C CA . PHE A 1 114 ? -7.909 -1.417 2.124 1.00 83.75 114 PHE A CA 1
ATOM 905 C C . PHE A 1 114 ? -8.697 -0.433 1.272 1.00 83.75 114 PHE A C 1
ATOM 907 O O . PHE A 1 114 ? -8.950 0.697 1.673 1.00 83.75 114 PHE A O 1
ATOM 914 N N . ARG A 1 115 ? -9.112 -0.884 0.093 1.00 84.12 115 ARG A N 1
ATOM 915 C CA . ARG A 1 115 ? -9.945 -0.083 -0.800 1.00 84.12 115 ARG A CA 1
ATOM 916 C C . ARG A 1 115 ? -11.365 -0.024 -0.297 1.00 84.12 115 ARG A C 1
ATOM 918 O O . ARG A 1 115 ? -11.912 -1.050 0.109 1.00 84.12 115 ARG A O 1
ATOM 925 N N . TYR A 1 116 ? -11.964 1.155 -0.357 1.00 85.06 116 TYR A N 1
ATOM 926 C CA . TYR A 1 116 ? -13.345 1.320 0.045 1.00 85.06 116 TYR A CA 1
ATOM 927 C C . TYR A 1 116 ? -14.264 0.473 -0.860 1.00 85.06 116 TYR A C 1
ATOM 929 O O . TYR A 1 116 ? -14.253 0.657 -2.073 1.00 85.06 116 TYR A O 1
ATOM 937 N N . PRO A 1 117 ? -15.087 -0.448 -0.316 1.00 86.38 117 PRO A N 1
ATOM 938 C CA . PRO A 1 117 ? -15.831 -1.406 -1.142 1.00 86.38 117 PRO A CA 1
ATOM 939 C C . PRO A 1 117 ? -16.843 -0.794 -2.119 1.00 86.38 117 PRO A C 1
ATOM 941 O O . PRO A 1 117 ? -17.243 -1.465 -3.064 1.00 86.38 117 PRO A O 1
ATOM 944 N N . ARG A 1 118 ? -17.298 0.447 -1.885 1.00 87.62 118 ARG A N 1
ATOM 945 C CA . ARG A 1 118 ? -18.206 1.147 -2.813 1.00 87.62 118 ARG A CA 1
ATOM 946 C C . ARG A 1 118 ? -17.468 1.955 -3.876 1.00 87.62 118 ARG A C 1
ATOM 948 O O . ARG A 1 118 ? -18.045 2.222 -4.922 1.00 87.62 118 ARG A O 1
ATOM 955 N N . ASP A 1 119 ? -16.234 2.361 -3.591 1.00 87.25 119 ASP A N 1
ATOM 956 C CA . ASP A 1 119 ? -15.389 3.128 -4.501 1.00 87.25 119 ASP A CA 1
ATOM 957 C C . ASP A 1 119 ? -13.922 2.735 -4.294 1.00 87.25 119 ASP A C 1
ATOM 959 O O . ASP A 1 119 ? -13.230 3.227 -3.400 1.00 87.25 119 ASP A O 1
ATOM 963 N N . GLU A 1 120 ? -13.447 1.829 -5.148 1.00 83.12 120 GLU A N 1
ATOM 964 C CA . GLU A 1 120 ? -12.085 1.301 -5.093 1.00 83.12 120 GLU A CA 1
ATOM 965 C C . GLU A 1 120 ? -10.995 2.333 -5.419 1.00 83.12 120 GLU A C 1
ATOM 967 O O . GLU A 1 120 ? -9.807 2.034 -5.267 1.00 83.12 120 GLU A O 1
ATOM 972 N N . SER A 1 121 ? -11.369 3.542 -5.854 1.00 80.62 121 SER A N 1
ATOM 973 C CA . SER A 1 121 ? -10.420 4.636 -6.061 1.00 80.62 121 SER A CA 1
ATOM 974 C C . SER A 1 121 ? -9.925 5.260 -4.751 1.00 80.62 121 SER A C 1
ATOM 976 O O . SER A 1 121 ? -8.940 6.002 -4.769 1.00 80.62 121 SER A O 1
ATOM 978 N N . ILE A 1 122 ? -10.570 4.938 -3.621 1.00 82.12 122 ILE A N 1
ATOM 979 C CA . ILE A 1 122 ? -10.271 5.502 -2.306 1.00 82.12 122 ILE A CA 1
ATOM 980 C C . ILE A 1 122 ? -9.698 4.424 -1.379 1.00 82.12 122 ILE A C 1
ATOM 982 O O . ILE A 1 122 ? -10.345 3.417 -1.085 1.00 82.12 122 ILE A O 1
ATOM 986 N N . ASP A 1 123 ? -8.497 4.671 -0.857 1.00 82.81 123 ASP A N 1
ATOM 987 C CA . ASP A 1 123 ? -7.873 3.832 0.167 1.00 82.81 123 ASP A CA 1
ATOM 988 C C . ASP A 1 123 ? -8.282 4.296 1.576 1.00 82.81 123 ASP A C 1
ATOM 990 O O . ASP A 1 123 ? -8.182 5.473 1.927 1.00 82.81 123 ASP A O 1
ATOM 994 N N . TYR A 1 124 ? -8.750 3.360 2.400 1.00 86.00 124 TYR A N 1
ATOM 995 C CA . TYR A 1 124 ? -9.133 3.561 3.796 1.00 86.00 124 TYR A CA 1
ATOM 996 C C . TYR A 1 124 ? -8.121 2.910 4.726 1.00 86.00 124 TYR A C 1
ATOM 998 O O . TYR A 1 124 ? -7.656 1.800 4.483 1.00 86.00 124 TYR A O 1
ATOM 1006 N N . ILE A 1 125 ? -7.841 3.587 5.837 1.00 87.94 125 ILE A N 1
ATOM 1007 C CA . ILE A 1 125 ? -6.955 3.106 6.896 1.00 87.94 125 ILE A CA 1
ATOM 1008 C C . ILE A 1 125 ? -7.809 2.941 8.142 1.00 87.94 125 ILE A C 1
ATOM 1010 O O . ILE A 1 125 ? -8.352 3.925 8.648 1.00 87.94 125 ILE A O 1
ATOM 1014 N N . LYS A 1 126 ? -7.983 1.700 8.602 1.00 89.38 126 LYS A N 1
ATOM 1015 C CA . LYS A 1 126 ? -8.804 1.381 9.779 1.00 89.38 126 LYS A CA 1
ATOM 1016 C C . LYS A 1 126 ? -8.156 0.301 10.631 1.00 89.38 126 LYS A C 1
ATOM 1018 O O . LYS A 1 126 ? -7.340 -0.481 10.150 1.00 89.38 126 LYS A O 1
ATOM 1023 N N . ARG A 1 127 ? -8.554 0.253 11.903 1.00 89.31 127 ARG A N 1
ATOM 1024 C CA . ARG A 1 127 ? -8.184 -0.814 12.834 1.00 89.31 127 ARG A CA 1
ATOM 1025 C C . ARG A 1 127 ? -9.189 -1.959 12.773 1.00 89.31 127 ARG A C 1
ATOM 1027 O O . ARG A 1 127 ? -10.396 -1.729 12.814 1.00 89.31 127 ARG A O 1
ATOM 1034 N N . ILE A 1 128 ? -8.689 -3.186 12.736 1.00 89.94 128 ILE A N 1
ATOM 1035 C CA . ILE A 1 128 ? -9.500 -4.396 12.817 1.00 89.94 128 ILE A CA 1
ATOM 1036 C C . ILE A 1 128 ? -9.930 -4.598 14.262 1.00 89.94 128 ILE A C 1
ATOM 1038 O O . ILE A 1 128 ? -9.106 -4.825 15.144 1.00 89.94 128 ILE A O 1
ATOM 1042 N N . VAL A 1 129 ? -11.234 -4.532 14.503 1.00 89.94 129 VAL A N 1
ATOM 1043 C CA . VAL A 1 129 ? -11.816 -4.778 15.830 1.00 89.94 129 VAL A CA 1
ATOM 1044 C C . VAL A 1 129 ? -12.317 -6.213 15.994 1.00 89.94 129 VAL A C 1
ATOM 1046 O O . VAL A 1 129 ? -12.360 -6.723 17.108 1.00 89.94 129 VAL A O 1
ATOM 1049 N N . ALA A 1 130 ? -12.651 -6.875 14.888 1.00 90.38 130 ALA A 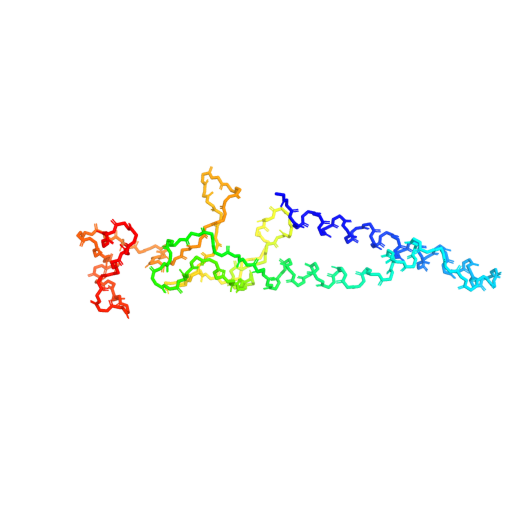N 1
ATOM 1050 C CA . ALA A 1 130 ? -13.247 -8.201 14.859 1.00 90.38 130 ALA A CA 1
ATOM 1051 C C . ALA A 1 130 ? -12.854 -8.940 13.576 1.00 90.38 130 ALA A C 1
ATOM 1053 O O . ALA A 1 130 ? -12.565 -8.310 12.555 1.00 90.38 130 ALA A O 1
ATOM 1054 N N . ILE A 1 131 ? -12.843 -10.267 13.642 1.00 91.50 131 ILE A N 1
ATOM 1055 C CA . ILE A 1 131 ? -12.529 -11.173 12.531 1.00 91.50 131 ILE A CA 1
ATOM 1056 C C . ILE A 1 131 ? -13.719 -12.112 12.260 1.00 91.50 131 ILE A C 1
ATOM 1058 O O . ILE A 1 131 ? -14.646 -12.162 13.071 1.00 91.50 131 ILE A O 1
ATOM 1062 N N . PRO A 1 132 ? -13.756 -12.840 11.124 1.00 91.50 132 PRO A N 1
ATOM 1063 C CA . PRO A 1 132 ? -14.855 -13.761 10.837 1.00 91.50 132 PRO A CA 1
ATOM 1064 C C . PRO A 1 132 ? -15.106 -14.741 11.992 1.00 91.50 132 PRO A C 1
ATOM 1066 O O . PRO A 1 132 ? -14.171 -15.368 12.484 1.00 91.50 132 PRO A O 1
ATOM 1069 N N . GLY A 1 133 ? -16.367 -14.861 12.413 1.00 90.88 133 GLY A N 1
ATOM 1070 C CA . GLY A 1 133 ? -16.781 -15.648 13.583 1.00 90.88 133 GLY A CA 1
ATOM 1071 C C . GLY A 1 133 ? -17.031 -14.817 14.846 1.00 90.88 133 GLY A C 1
ATOM 1072 O O . GLY A 1 133 ? -17.658 -15.314 15.778 1.00 90.88 133 GLY A O 1
ATOM 1073 N N . ASP A 1 134 ? -16.614 -13.551 14.865 1.00 92.81 134 ASP A N 1
ATOM 1074 C CA . ASP A 1 134 ? -16.859 -12.660 15.995 1.00 92.81 134 ASP A CA 1
ATOM 1075 C C . ASP A 1 134 ? -18.240 -12.007 15.947 1.00 92.81 134 ASP A C 1
ATOM 1077 O O . ASP A 1 134 ? -18.719 -11.577 14.898 1.00 92.81 134 ASP A O 1
ATOM 1081 N N . THR A 1 135 ? -18.849 -11.860 17.121 1.00 92.81 135 THR A N 1
ATOM 1082 C CA . THR A 1 135 ? -20.051 -11.050 17.329 1.00 92.81 135 THR A CA 1
ATOM 1083 C C . THR A 1 135 ? -19.643 -9.690 17.869 1.00 92.81 135 THR A C 1
ATOM 1085 O O . THR A 1 135 ? -18.972 -9.603 18.898 1.00 92.81 135 THR A O 1
ATOM 1088 N N . VAL A 1 136 ? -20.048 -8.630 17.174 1.00 92.69 136 VAL A N 1
ATOM 1089 C CA . VAL A 1 136 ? -19.728 -7.248 17.533 1.00 92.69 136 VAL A CA 1
ATOM 1090 C C . VAL A 1 136 ? -21.000 -6.521 17.916 1.00 92.69 136 VAL A C 1
ATOM 1092 O O . VAL A 1 136 ? -21.960 -6.493 17.151 1.00 92.69 136 VAL A O 1
ATOM 1095 N N . GLU A 1 137 ? -20.974 -5.887 19.076 1.00 93.31 137 GLU A N 1
ATOM 1096 C CA . GLU A 1 137 ? -22.043 -5.032 19.559 1.00 93.31 137 GLU A CA 1
ATOM 1097 C C . GLU A 1 137 ? -21.486 -3.639 19.847 1.00 93.31 137 GLU A C 1
ATOM 1099 O O . GLU A 1 137 ? -20.421 -3.485 20.445 1.00 93.31 137 GLU A O 1
ATOM 1104 N N . TYR A 1 138 ? -22.198 -2.613 19.387 1.00 89.88 138 TYR A N 1
ATOM 1105 C CA . TYR A 1 138 ? -21.837 -1.220 19.607 1.00 89.88 138 TYR A CA 1
ATOM 1106 C C . TYR A 1 138 ? -22.993 -0.511 20.303 1.00 89.88 138 TYR A C 1
ATOM 1108 O O . TYR A 1 138 ? -24.045 -0.292 19.704 1.00 89.88 138 TYR A O 1
ATOM 1116 N N . GLN A 1 139 ? -22.795 -0.149 21.568 1.00 88.50 139 GLN A N 1
ATOM 1117 C CA . GLN A 1 139 ? -23.794 0.546 22.376 1.00 88.50 139 GLN A CA 1
ATOM 1118 C C . GLN A 1 139 ? -23.143 1.687 23.154 1.00 88.50 139 GLN A C 1
ATOM 1120 O O . GLN A 1 139 ? -22.116 1.505 23.804 1.00 88.50 139 GLN A O 1
ATOM 1125 N N . GLY A 1 140 ? -23.734 2.885 23.093 1.00 83.94 140 GLY A N 1
ATOM 1126 C CA . GLY A 1 140 ? -23.279 4.028 23.894 1.00 83.94 140 GLY A CA 1
ATOM 1127 C C . GLY A 1 140 ? -21.795 4.367 23.708 1.00 83.94 140 GLY A C 1
ATOM 1128 O O . GLY A 1 140 ? -21.102 4.633 24.685 1.00 83.94 140 GLY A O 1
ATOM 1129 N N . LYS A 1 141 ? -21.297 4.307 22.463 1.00 82.31 141 LYS A N 1
ATOM 1130 C CA . LYS A 1 141 ? -19.880 4.488 22.090 1.00 82.31 141 LYS A CA 1
ATOM 1131 C C . LYS A 1 141 ? -18.900 3.434 22.617 1.00 82.31 141 LYS A C 1
ATOM 1133 O O . LYS A 1 141 ? -17.697 3.582 22.424 1.00 82.31 141 LYS A O 1
ATOM 1138 N N . ARG A 1 142 ? -19.390 2.350 23.218 1.00 83.50 142 ARG A N 1
ATOM 1139 C CA . ARG A 1 142 ? -18.577 1.210 23.645 1.00 83.50 142 ARG A CA 1
ATOM 1140 C C . ARG A 1 142 ? -18.773 0.039 22.696 1.00 83.50 142 ARG A C 1
ATOM 1142 O O . ARG A 1 142 ? -19.887 -0.241 22.260 1.00 83.50 142 ARG A O 1
ATOM 1149 N N . LEU A 1 143 ? -17.667 -0.620 22.373 1.00 88.50 143 LEU A N 1
ATOM 1150 C CA . LEU A 1 143 ? -17.631 -1.810 21.543 1.00 88.50 143 LEU A CA 1
ATOM 1151 C C . LEU A 1 143 ? -17.455 -3.042 22.429 1.00 88.50 143 LEU A C 1
ATOM 1153 O O . LEU A 1 143 ? -16.545 -3.092 23.256 1.00 88.50 143 LEU A O 1
ATOM 1157 N N . THR A 1 144 ? -18.282 -4.047 22.196 1.00 90.94 144 THR A N 1
ATOM 1158 C CA . THR A 1 144 ? -18.212 -5.359 22.833 1.00 90.94 144 THR A CA 1
ATOM 1159 C C . THR A 1 144 ? -17.964 -6.393 21.741 1.00 90.94 144 THR A C 1
AT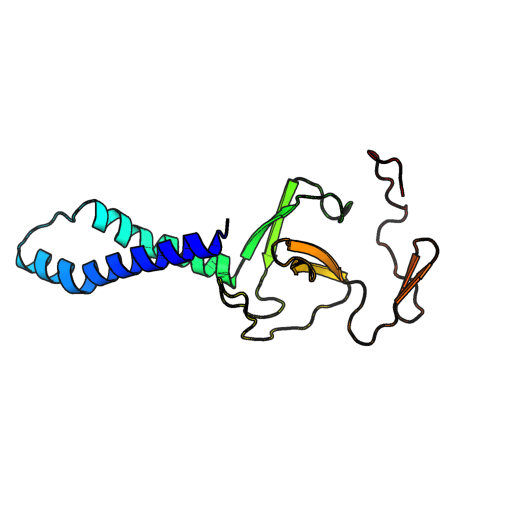OM 1161 O O . THR A 1 144 ? -18.666 -6.410 20.731 1.00 90.94 144 THR A O 1
ATOM 1164 N N . VAL A 1 145 ? -16.953 -7.244 21.916 1.00 91.62 145 VAL A N 1
ATOM 1165 C CA . VAL A 1 145 ? -16.595 -8.307 20.967 1.00 91.62 145 VAL A CA 1
ATOM 1166 C C . VAL A 1 145 ? -16.704 -9.646 21.689 1.00 91.62 145 VAL A C 1
ATOM 1168 O O . VAL A 1 145 ? -16.020 -9.876 22.682 1.00 91.62 145 VAL A O 1
ATOM 1171 N N . ASN A 1 146 ? -17.578 -10.531 21.208 1.00 92.06 146 ASN A N 1
ATOM 1172 C CA . ASN A 1 146 ? -17.886 -11.832 21.823 1.00 92.06 146 ASN A CA 1
ATOM 1173 C C . ASN A 1 146 ? -18.296 -11.715 23.305 1.00 92.06 146 ASN A C 1
ATOM 1175 O O . ASN A 1 146 ? -17.842 -12.484 24.149 1.00 92.06 146 ASN A O 1
ATOM 1179 N N . GLY A 1 147 ? -19.112 -10.708 23.630 1.00 89.19 147 GLY A N 1
ATOM 1180 C CA . GLY A 1 147 ? -19.568 -10.437 24.998 1.00 89.19 147 GLY A CA 1
ATOM 1181 C C . GLY A 1 147 ? -18.519 -9.800 25.918 1.00 89.19 147 GLY A C 1
ATOM 1182 O O . GLY A 1 147 ? -18.853 -9.432 27.040 1.00 89.19 147 GLY A O 1
ATOM 1183 N N . GLN A 1 148 ? -17.273 -9.620 25.461 1.00 89.00 148 GLN A N 1
ATOM 1184 C CA . GLN A 1 148 ? -16.238 -8.928 26.226 1.00 89.00 148 GLN A CA 1
ATOM 1185 C C . GLN A 1 148 ? -16.097 -7.471 25.768 1.00 89.00 148 GLN A C 1
ATOM 1187 O O . GLN A 1 148 ? -15.923 -7.225 24.569 1.00 89.00 148 GLN A O 1
ATOM 1192 N N . PRO A 1 149 ? -16.162 -6.487 26.683 1.00 86.44 149 PRO A N 1
ATOM 1193 C CA . PRO A 1 149 ? -15.944 -5.091 26.329 1.00 86.44 149 PRO A CA 1
ATOM 1194 C C . PRO A 1 149 ? -14.506 -4.902 25.839 1.00 86.44 149 PRO A C 1
ATOM 1196 O O . PRO A 1 149 ? -13.551 -5.343 26.485 1.00 86.44 149 PRO A O 1
ATOM 1199 N N . LEU A 1 150 ? -14.345 -4.247 24.689 1.00 84.06 150 LEU A N 1
ATOM 1200 C CA . LEU A 1 150 ? -13.030 -3.942 24.144 1.00 84.06 150 LEU A CA 1
ATOM 1201 C C . LEU A 1 150 ? -12.332 -2.934 25.066 1.00 84.06 150 LEU A C 1
ATOM 1203 O O . LEU A 1 150 ? -12.870 -1.863 25.345 1.00 84.06 150 LEU A O 1
ATOM 1207 N N . GLN A 1 151 ? -11.126 -3.264 25.529 1.00 77.56 151 GLN A N 1
ATOM 1208 C CA . GLN A 1 151 ? -10.316 -2.316 26.289 1.00 77.56 151 GLN A CA 1
ATOM 1209 C C . GLN A 1 151 ? -9.688 -1.293 25.340 1.00 77.56 151 GLN A C 1
ATOM 1211 O O . GLN A 1 151 ? -8.956 -1.647 24.415 1.00 77.56 151 GLN A O 1
ATOM 1216 N N . TYR A 1 152 ? -9.967 -0.017 25.584 1.00 71.50 152 TYR A N 1
ATOM 1217 C CA . TYR A 1 152 ? -9.344 1.095 24.878 1.00 71.50 152 TYR A CA 1
ATOM 1218 C C . TYR A 1 152 ? -8.065 1.491 25.617 1.00 71.50 152 TYR A C 1
ATOM 1220 O O . TYR A 1 152 ? -8.095 1.751 26.815 1.00 71.50 152 TYR A O 1
ATOM 1228 N N . SER A 1 153 ? -6.933 1.564 24.917 1.00 64.62 153 SER A N 1
ATOM 1229 C CA . SER A 1 153 ? -5.638 1.936 25.516 1.00 64.62 153 SER A CA 1
ATOM 1230 C C . SER A 1 153 ? -5.512 3.429 25.874 1.00 64.62 153 SER A C 1
ATOM 1232 O O . SER A 1 153 ? -4.424 3.883 26.209 1.00 64.62 153 SER A O 1
ATOM 1234 N N . GLY A 1 154 ? -6.601 4.198 25.807 1.00 59.16 154 GLY A N 1
ATOM 1235 C CA . GLY A 1 154 ? -6.683 5.585 26.257 1.00 59.16 154 GLY A CA 1
ATOM 1236 C C . GLY A 1 154 ? -7.852 5.711 27.224 1.00 59.16 154 GLY A C 1
ATOM 1237 O O . GLY A 1 154 ? -8.981 5.414 26.846 1.00 59.16 154 GLY A O 1
ATOM 1238 N N . GLY A 1 155 ? -7.570 6.079 28.476 1.00 61.06 155 GLY A N 1
ATOM 1239 C CA . GLY A 1 155 ? -8.566 6.114 29.553 1.00 61.06 155 GLY A CA 1
ATOM 1240 C C . GLY A 1 155 ? -9.722 7.091 29.313 1.00 61.06 155 GLY A C 1
ATOM 1241 O O . GLY A 1 155 ? -10.824 6.835 29.786 1.00 61.06 155 GLY A O 1
ATOM 1242 N N . GLU A 1 156 ? -9.494 8.153 28.532 1.00 61.34 156 GLU A N 1
ATOM 1243 C CA . GLU A 1 156 ? -10.479 9.199 28.241 1.00 61.34 156 GLU A CA 1
ATOM 1244 C C . GLU A 1 156 ? -10.962 9.142 26.779 1.00 61.34 156 GLU A C 1
ATOM 1246 O O . GLU A 1 156 ? -10.148 8.927 25.871 1.00 61.34 156 GLU A O 1
ATOM 1251 N N . PRO A 1 157 ? -12.265 9.364 26.516 1.00 66.31 157 PRO A N 1
ATOM 1252 C CA . PRO A 1 157 ? -12.780 9.557 25.165 1.00 66.31 157 PRO A CA 1
ATOM 1253 C C . PRO A 1 157 ? -12.041 10.710 24.475 1.00 66.31 157 PRO A C 1
ATOM 1255 O O . PRO A 1 157 ? -11.931 11.804 25.030 1.00 66.31 157 PRO A O 1
ATOM 1258 N N . TYR A 1 158 ? -11.537 10.476 23.263 1.00 71.12 158 TYR A N 1
ATOM 1259 C CA . TYR A 1 158 ? -10.865 11.523 22.498 1.00 71.12 158 TYR A CA 1
ATOM 1260 C C . TYR A 1 158 ? -11.872 12.620 22.129 1.00 71.12 158 TYR A C 1
ATOM 1262 O O . TYR A 1 158 ? -12.796 12.376 21.359 1.00 71.12 158 TYR A O 1
ATOM 1270 N N . LEU A 1 159 ? -11.692 13.818 22.688 1.00 71.81 159 LEU A N 1
ATOM 1271 C CA . LEU A 1 159 ? -12.429 15.010 22.284 1.00 71.81 159 LEU A CA 1
ATOM 1272 C C . LEU A 1 159 ? -11.747 15.599 21.050 1.00 71.81 159 LEU A C 1
ATOM 1274 O O . LEU A 1 159 ? -10.612 16.063 21.140 1.00 71.81 159 LEU A O 1
ATOM 1278 N N . ASP A 1 160 ? -12.443 15.593 19.919 1.00 70.88 160 ASP A N 1
ATOM 1279 C CA . ASP A 1 160 ? -12.029 16.307 18.717 1.00 70.88 160 ASP A CA 1
ATOM 1280 C C . ASP A 1 160 ? -12.099 17.824 18.989 1.00 70.88 160 ASP A C 1
ATOM 1282 O O . ASP A 1 160 ? -13.205 18.347 19.160 1.00 70.88 160 ASP A O 1
ATOM 1286 N N . PRO A 1 161 ? -10.959 18.541 19.059 1.00 71.00 161 PRO A N 1
ATOM 1287 C CA . PRO A 1 161 ? -10.942 19.965 19.385 1.00 71.00 161 PRO A CA 1
ATOM 1288 C C . PRO A 1 161 ? -11.505 20.844 18.260 1.00 71.00 161 PRO A C 1
ATOM 1290 O O . PRO A 1 161 ? -11.898 21.976 18.532 1.00 71.00 161 PRO A O 1
ATOM 1293 N N . GLU A 1 162 ? -11.573 20.352 17.018 1.00 71.69 162 GLU A N 1
ATOM 1294 C CA . GLU A 1 162 ? -12.144 21.113 15.899 1.00 71.69 162 GLU A CA 1
ATOM 1295 C C . GLU A 1 162 ? -13.671 21.028 15.889 1.00 71.69 162 GLU A C 1
ATOM 1297 O O . GLU A 1 162 ? -14.355 22.020 15.642 1.00 71.69 162 GLU A O 1
ATOM 1302 N N . ASN A 1 163 ? -14.217 19.847 16.190 1.00 73.19 163 ASN A N 1
ATOM 1303 C CA . ASN A 1 163 ? -15.661 19.602 16.141 1.00 73.19 163 ASN A CA 1
ATOM 1304 C C . ASN A 1 163 ? -16.342 19.598 17.518 1.00 73.19 163 ASN A C 1
ATOM 1306 O O . ASN A 1 163 ? -17.568 19.482 17.577 1.00 73.19 163 ASN A O 1
ATOM 1310 N N . MET A 1 164 ? -15.575 19.701 18.610 1.00 70.25 164 MET A N 1
ATOM 1311 C CA . MET A 1 164 ? -16.037 19.615 20.005 1.00 70.25 164 MET A CA 1
ATOM 1312 C C . MET A 1 164 ? -16.926 18.385 20.252 1.00 70.25 164 MET A C 1
ATOM 1314 O O . MET A 1 164 ? -17.956 18.447 20.928 1.00 70.25 164 MET A O 1
ATOM 1318 N N . ARG A 1 165 ? -16.546 17.251 19.655 1.00 67.62 165 ARG A N 1
ATOM 1319 C CA . ARG A 1 165 ? -17.267 15.973 19.726 1.00 67.62 165 ARG A CA 1
ATOM 1320 C C . ARG A 1 165 ? -16.348 14.883 20.263 1.00 67.62 165 ARG A C 1
ATOM 1322 O O . ARG A 1 165 ? -15.177 14.837 19.912 1.00 67.62 165 ARG A O 1
ATOM 1329 N N . TYR A 1 166 ? -16.911 14.012 21.096 1.00 58.94 166 TYR A N 1
ATOM 1330 C CA . TYR A 1 166 ? -16.283 12.766 21.553 1.00 58.94 166 TYR A CA 1
ATOM 1331 C C . TYR A 1 166 ? -16.531 11.605 20.592 1.00 58.94 166 TYR A C 1
ATOM 1333 O O . TYR A 1 166 ? -17.605 11.631 19.937 1.00 58.94 166 TYR A O 1
#

Foldseek 3Di:
DQPLVVLVVLLVQLVVLLVCCVPPVVVVCVVVVPPDDDPVSCVSVVCNVVSVVVSCCCQAAWPKDAACDCPPPPVDDHGDIDIDGPPQQAHAGGPVRHGDGGHDDDDAQDWDWAADPVGNVDIDTDGHHDDPPWDWDADPNWIAINNHTDDDPDPDDDQDPVVRHD

Mean predicted aligned error: 10.33 Å